Protein AF-A0A9Q3ID16-F1 (afdb_monomer)

pLDDT: mean 81.06, std 14.56, range [34.12, 92.0]

Radius of gyration: 18.06 Å; Cα contacts (8 Å, |Δi|>4): 96; chains: 1; bounding box: 50×42×40 Å

Sequence (132 aa):
MSSITSLYLAHLFIKNIFSKNGLPPSIASDRGSLFVSSFWTNLFQQLKISRDLSTAYHAETDGQKERVNQILEQYLWIYVSYHQDDWNTWLPLAEFSCNNSDHSSTKQSPFFTVYGRDPHFDSAHITQDTPA

Foldseek 3Di:
DPPCDLVNVVVCCCVPPCVPPNDDQEDEDEPPCVCPDPSNVVVCVVVNYHYRYDDPPPCVVCVVVVVLVVQLVVQLVVPADPVNPCSVVCSVVSVVVQQQDQDPVVRGGVVCVRPVDHDDDPCVPVDDDDDD

Nearest PDB structures (foldseek):
  3oyj-assembly1_A-2  TM=8.082E-01  e=1.845E-06  Human spumaretrovirus
  3s3o-assembly1_B-2  TM=7.943E-01  e=4.396E-06  Human spumaretrovirus
  3oyn-assembly1_A  TM=8.064E-01  e=7.682E-06  Human spumaretrovirus
  4ikf-assembly1_B  TM=7.871E-01  e=7.682E-06  Human spumaretrovirus
  6rny-assembly1_O  TM=7.792E-01  e=9.253E-06  Human spumaretrovirus

Organism: NCBI:txid1389203

Mean predicted aligned error: 8.91 Å

Structure (mmCIF, N/CA/C/O backbone):
data_AF-A0A9Q3ID16-F1
#
_entry.id   AF-A0A9Q3ID16-F1
#
loop_
_atom_site.group_PDB
_atom_site.id
_atom_site.type_symbol
_atom_site.label_atom_id
_atom_site.label_alt_id
_atom_site.label_comp_id
_atom_site.label_asym_id
_atom_site.label_entity_id
_atom_site.label_seq_id
_atom_site.pdbx_PDB_ins_code
_atom_site.Cartn_x
_atom_site.Cartn_y
_atom_site.Cartn_z
_atom_site.occupancy
_atom_site.B_iso_or_equiv
_atom_site.auth_seq_id
_atom_site.auth_comp_id
_atom_site.auth_asym_id
_atom_site.auth_atom_id
_atom_site.pdbx_PDB_model_num
ATOM 1 N N . MET A 1 1 ? 4.915 19.008 -9.401 1.00 37.94 1 MET A N 1
ATOM 2 C CA . MET A 1 1 ? 3.986 18.198 -8.583 1.00 37.94 1 MET A CA 1
ATOM 3 C C . MET A 1 1 ? 2.563 18.523 -9.001 1.00 37.94 1 MET A C 1
ATOM 5 O O . MET A 1 1 ? 2.111 19.634 -8.758 1.00 37.94 1 MET A O 1
ATOM 9 N N . SER A 1 2 ? 1.886 17.605 -9.688 1.00 47.25 2 SER A N 1
ATOM 10 C CA . SER A 1 2 ? 0.473 17.768 -10.044 1.00 47.25 2 SER A CA 1
ATOM 11 C C . SER A 1 2 ? -0.365 17.758 -8.765 1.00 47.25 2 SER A C 1
ATOM 13 O O . SER A 1 2 ? -0.194 16.871 -7.932 1.00 47.25 2 SER A O 1
ATOM 15 N N . SER A 1 3 ? -1.232 18.756 -8.579 1.00 63.66 3 SER A N 1
ATOM 16 C CA . SER A 1 3 ? -2.129 18.818 -7.422 1.00 63.66 3 SER A CA 1
ATOM 17 C C . SER A 1 3 ? -3.004 17.562 -7.392 1.00 63.66 3 SER A C 1
ATOM 19 O O . SER A 1 3 ? -3.770 17.303 -8.321 1.00 63.66 3 SER A O 1
ATOM 21 N N . ILE A 1 4 ? -2.846 16.751 -6.348 1.00 74.50 4 ILE A N 1
ATOM 22 C CA . ILE A 1 4 ? -3.665 15.563 -6.138 1.00 74.50 4 ILE A CA 1
ATOM 23 C C . ILE A 1 4 ? -5.066 16.037 -5.741 1.00 74.50 4 ILE A C 1
ATOM 25 O O . ILE A 1 4 ? -5.251 16.639 -4.684 1.00 74.50 4 ILE A O 1
ATOM 29 N N . THR A 1 5 ? -6.060 15.769 -6.587 1.00 85.19 5 THR A N 1
ATOM 30 C CA . THR A 1 5 ? -7.452 16.128 -6.301 1.00 85.19 5 THR A CA 1
ATOM 31 C C . THR A 1 5 ? -8.117 15.080 -5.410 1.00 85.19 5 THR A C 1
ATOM 33 O O . THR A 1 5 ? -7.795 13.890 -5.461 1.00 85.19 5 THR A O 1
ATOM 36 N N . SER A 1 6 ? -9.094 15.506 -4.607 1.00 83.12 6 SER A N 1
ATOM 37 C CA . SER A 1 6 ? -9.899 14.608 -3.766 1.00 83.12 6 SER A CA 1
ATOM 38 C C . SER A 1 6 ? -10.603 13.520 -4.582 1.00 83.12 6 SER A C 1
ATOM 40 O O . SER A 1 6 ? -10.632 12.362 -4.175 1.00 83.12 6 SER A O 1
ATOM 42 N N . LEU A 1 7 ? -11.108 13.870 -5.770 1.00 86.25 7 LEU A N 1
ATOM 43 C CA . LEU A 1 7 ? -11.744 12.926 -6.688 1.00 86.25 7 LEU A CA 1
ATOM 44 C C . LEU A 1 7 ? -10.767 11.842 -7.157 1.00 86.25 7 LEU A C 1
ATOM 46 O O . LEU A 1 7 ? -11.112 10.661 -7.169 1.00 86.25 7 LEU A O 1
ATOM 50 N N . TYR A 1 8 ? -9.543 12.235 -7.512 1.00 89.00 8 TYR A N 1
ATOM 51 C CA . TYR A 1 8 ? -8.517 11.288 -7.928 1.00 89.00 8 TYR A CA 1
ATOM 52 C C . TYR A 1 8 ? -8.132 10.336 -6.787 1.00 89.00 8 TYR A C 1
ATOM 54 O O . TYR A 1 8 ? -8.035 9.129 -7.000 1.00 89.00 8 TYR A O 1
ATOM 62 N N . LEU A 1 9 ? -8.015 10.842 -5.554 1.00 86.81 9 LEU A N 1
ATOM 63 C CA . LEU A 1 9 ? -7.783 10.005 -4.370 1.00 86.81 9 LEU A CA 1
ATOM 64 C C . LEU A 1 9 ? -8.924 9.019 -4.108 1.00 86.81 9 LEU A C 1
ATOM 66 O O . LEU A 1 9 ? -8.661 7.849 -3.833 1.00 86.81 9 LEU A O 1
ATOM 70 N N . ALA A 1 10 ? -10.178 9.459 -4.243 1.00 88.00 10 ALA A N 1
ATOM 71 C CA .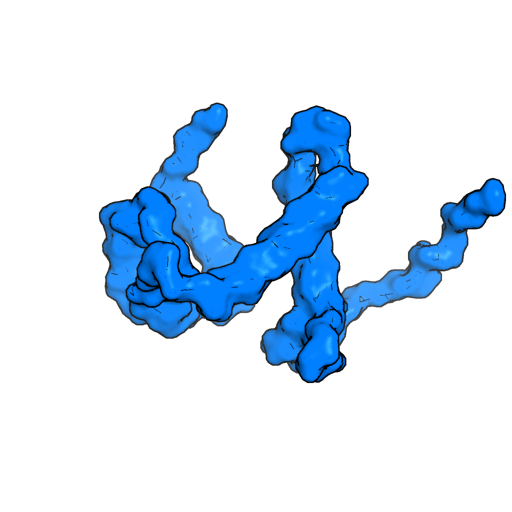 ALA A 1 10 ? -11.342 8.583 -4.118 1.00 88.00 10 ALA A CA 1
ATOM 72 C C . ALA A 1 10 ? -11.284 7.437 -5.138 1.00 88.00 10 ALA A C 1
ATOM 74 O O . ALA A 1 10 ? -11.506 6.275 -4.800 1.00 88.00 10 ALA A O 1
ATOM 75 N N . HIS A 1 11 ? -10.931 7.764 -6.384 1.00 90.25 11 HIS A N 1
ATOM 76 C CA . HIS A 1 11 ? -10.778 6.780 -7.445 1.00 90.25 11 HIS A CA 1
ATOM 77 C C . HIS A 1 11 ? -9.665 5.775 -7.122 1.00 90.25 11 HIS A C 1
ATOM 79 O O . HIS A 1 11 ? -9.873 4.570 -7.252 1.00 90.25 11 HIS A O 1
ATOM 85 N N . LEU A 1 12 ? -8.501 6.246 -6.660 1.00 89.88 12 LEU A N 1
ATOM 86 C CA . LEU A 1 12 ? -7.399 5.372 -6.255 1.00 89.88 12 LEU A CA 1
ATOM 87 C C . LEU A 1 12 ? -7.784 4.455 -5.090 1.00 89.88 12 LEU A C 1
ATOM 89 O O . LEU A 1 12 ? -7.425 3.280 -5.116 1.00 89.88 12 LEU A O 1
ATOM 93 N N . PHE A 1 13 ? -8.534 4.955 -4.108 1.00 88.38 13 PHE A N 1
ATOM 94 C CA . PHE A 1 13 ? -9.028 4.147 -2.994 1.00 88.38 13 PHE A CA 1
ATOM 95 C C . PHE A 1 13 ? -9.961 3.032 -3.466 1.00 88.38 13 PHE A C 1
ATOM 97 O O . PHE A 1 13 ? -9.764 1.865 -3.129 1.00 88.38 13 PHE A O 1
ATOM 104 N N . ILE A 1 14 ? -10.954 3.378 -4.292 1.00 89.50 14 ILE A N 1
ATOM 105 C CA . ILE A 1 14 ? -11.915 2.407 -4.821 1.00 89.50 14 ILE A CA 1
ATOM 106 C C . ILE A 1 14 ? -11.191 1.355 -5.66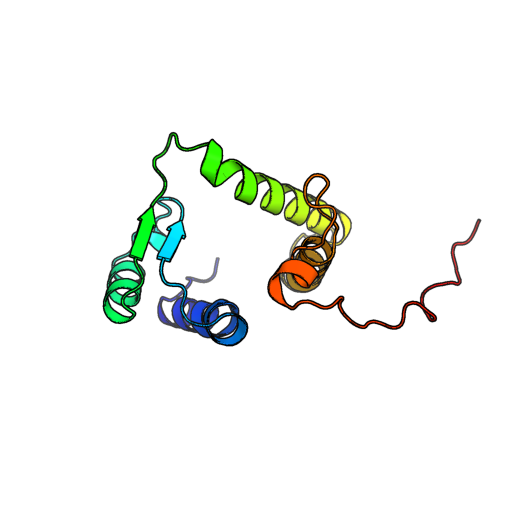2 1.00 89.50 14 ILE A C 1
ATOM 108 O O . ILE A 1 14 ? -11.388 0.156 -5.469 1.00 89.50 14 ILE A O 1
ATOM 112 N N . LYS A 1 15 ? -10.319 1.804 -6.570 1.00 91.00 15 LYS A N 1
ATOM 113 C CA . LYS A 1 15 ? -9.584 0.930 -7.482 1.00 91.00 15 LYS A CA 1
ATOM 114 C C . LYS A 1 15 ? -8.649 -0.014 -6.734 1.00 91.00 15 LYS A C 1
ATOM 116 O O . LYS A 1 15 ? -8.657 -1.204 -7.018 1.00 91.00 15 LYS A O 1
ATOM 121 N N . ASN A 1 16 ? -7.846 0.492 -5.802 1.00 88.69 16 ASN A N 1
ATOM 122 C CA . ASN A 1 16 ? -6.731 -0.283 -5.257 1.00 88.69 16 ASN A CA 1
ATOM 123 C C . ASN A 1 16 ? -7.036 -0.957 -3.919 1.00 88.69 16 ASN A C 1
ATOM 125 O O . ASN A 1 16 ? -6.427 -1.979 -3.626 1.00 88.69 16 ASN A O 1
ATOM 129 N N . ILE A 1 17 ? -7.969 -0.422 -3.127 1.00 88.50 17 ILE A N 1
ATOM 130 C CA . ILE A 1 17 ? -8.302 -0.967 -1.806 1.00 88.50 17 ILE A CA 1
ATOM 131 C C . ILE A 1 17 ? -9.639 -1.692 -1.864 1.00 88.50 17 ILE A C 1
ATOM 133 O O . ILE A 1 17 ? -9.685 -2.905 -1.663 1.00 88.50 17 ILE A O 1
ATOM 137 N N . PHE A 1 18 ? -10.711 -0.966 -2.197 1.00 89.56 18 PHE A N 1
ATOM 138 C CA . PHE A 1 18 ? -12.066 -1.505 -2.107 1.00 89.56 18 PHE A CA 1
ATOM 139 C C . PHE A 1 18 ? -12.302 -2.648 -3.100 1.00 89.56 18 PHE A C 1
ATOM 141 O O . PHE A 1 18 ? -12.774 -3.708 -2.705 1.00 89.56 18 PHE A O 1
ATOM 148 N N . SER A 1 19 ? -11.941 -2.474 -4.375 1.00 91.12 19 SER A N 1
ATOM 149 C CA . SER A 1 19 ? -12.220 -3.495 -5.394 1.00 91.12 19 SER A CA 1
ATOM 150 C C . SER A 1 19 ? -11.481 -4.818 -5.150 1.00 91.12 19 SER A C 1
ATOM 152 O O . SER A 1 19 ? -11.991 -5.873 -5.516 1.00 91.12 19 SER A O 1
ATOM 154 N N . LYS A 1 20 ? -10.300 -4.762 -4.515 1.00 86.69 20 LYS A N 1
ATOM 155 C CA . LYS A 1 20 ? -9.453 -5.931 -4.252 1.00 86.69 20 LYS A CA 1
ATOM 156 C C . LYS A 1 20 ? -9.822 -6.651 -2.952 1.00 86.69 20 LYS A C 1
ATOM 158 O O . LYS A 1 20 ? -9.767 -7.872 -2.913 1.00 86.69 20 LYS A O 1
ATOM 163 N N . ASN A 1 21 ? -10.183 -5.905 -1.905 1.00 86.44 21 ASN A N 1
ATOM 164 C CA . ASN A 1 21 ? -10.282 -6.444 -0.541 1.00 86.44 21 ASN A CA 1
ATOM 165 C C . ASN A 1 21 ? -11.659 -6.254 0.116 1.00 86.44 21 ASN A C 1
ATOM 167 O O . ASN A 1 21 ? -11.897 -6.771 1.204 1.00 86.44 21 ASN A O 1
ATOM 171 N N . GLY A 1 22 ? -12.566 -5.498 -0.504 1.00 90.50 22 GLY A N 1
ATOM 172 C CA . GLY A 1 22 ? -13.778 -5.022 0.157 1.00 90.50 22 GLY A CA 1
ATOM 173 C C . GLY A 1 22 ? -13.523 -3.797 1.045 1.00 90.50 22 GLY A C 1
ATOM 174 O O . GLY A 1 22 ? -12.431 -3.225 1.064 1.00 90.50 22 GLY A O 1
ATOM 175 N N . LEU A 1 23 ? -14.572 -3.335 1.733 1.00 90.56 23 LEU A N 1
ATOM 176 C CA . LEU A 1 23 ? -14.451 -2.228 2.683 1.00 90.56 23 LEU A CA 1
ATOM 177 C C . LEU A 1 23 ? -13.884 -2.765 4.002 1.00 90.56 23 LEU A C 1
ATOM 179 O O . LEU A 1 23 ? -14.510 -3.641 4.604 1.00 90.56 23 LEU A O 1
ATOM 183 N N . PRO A 1 24 ? -12.732 -2.258 4.470 1.00 88.88 24 PRO A N 1
ATOM 184 C CA . PRO A 1 24 ? -12.190 -2.682 5.748 1.00 88.88 24 PRO A CA 1
ATOM 185 C C . PRO A 1 24 ? -13.031 -2.112 6.904 1.00 88.88 24 PRO A C 1
ATOM 187 O O . PRO A 1 24 ? -13.551 -1.001 6.792 1.00 88.88 24 PRO A O 1
ATOM 190 N N . PRO A 1 25 ? -13.145 -2.823 8.038 1.00 89.00 25 PRO A N 1
ATOM 191 C CA . PRO A 1 25 ? -13.864 -2.322 9.212 1.00 89.00 25 PRO A CA 1
ATOM 192 C C . PRO A 1 25 ? -13.138 -1.148 9.888 1.00 89.00 25 PRO A C 1
ATOM 194 O O . PRO A 1 25 ? -13.781 -0.267 10.464 1.00 89.00 25 PRO A O 1
ATOM 197 N N . SER A 1 26 ? -11.807 -1.103 9.799 1.00 89.38 26 SER A N 1
ATOM 198 C CA . SER A 1 26 ? -11.003 0.036 10.230 1.00 89.38 26 SER A CA 1
ATOM 199 C C . SER A 1 26 ? -9.785 0.248 9.333 1.00 89.38 26 SER A C 1
ATOM 201 O O . SER A 1 26 ? -9.332 -0.664 8.640 1.00 89.38 26 SER A O 1
ATOM 203 N N . ILE A 1 27 ? -9.272 1.476 9.318 1.00 87.06 27 ILE A N 1
ATOM 204 C CA . ILE A 1 27 ? -8.031 1.845 8.639 1.00 87.06 27 ILE A CA 1
ATOM 205 C C . ILE A 1 27 ? -7.115 2.513 9.654 1.00 87.06 27 ILE A C 1
ATOM 207 O O . ILE A 1 27 ? -7.437 3.574 10.196 1.00 87.06 27 ILE A O 1
ATOM 211 N N . ALA A 1 28 ? -5.945 1.907 9.851 1.00 85.88 28 ALA A N 1
ATOM 212 C CA . ALA A 1 28 ? -4.867 2.500 10.620 1.00 85.88 28 ALA A CA 1
ATOM 213 C C . ALA A 1 28 ? -3.966 3.345 9.714 1.00 85.88 28 ALA A C 1
ATOM 215 O O . ALA A 1 28 ? -3.397 2.822 8.753 1.00 85.88 28 ALA A O 1
ATOM 216 N N . SER A 1 29 ? -3.785 4.624 10.036 1.00 82.44 29 SER A N 1
ATOM 217 C CA . SER A 1 29 ? -2.975 5.566 9.249 1.00 82.44 29 SER A CA 1
ATOM 218 C C . SER A 1 29 ? -2.162 6.492 10.143 1.00 82.44 29 SER A C 1
ATOM 220 O O . SER A 1 29 ? -2.521 6.709 11.297 1.00 82.44 29 SER A O 1
ATOM 222 N N . ASP A 1 30 ? -1.099 7.081 9.601 1.00 81.81 30 ASP A N 1
ATOM 223 C CA . ASP A 1 30 ? -0.427 8.209 10.238 1.00 81.81 30 ASP A CA 1
ATOM 224 C C . ASP A 1 30 ? -1.316 9.469 10.269 1.00 81.81 30 ASP A C 1
ATOM 226 O O . ASP A 1 30 ? -2.421 9.517 9.712 1.00 81.81 30 ASP A O 1
ATOM 230 N N . ARG A 1 31 ? -0.822 10.522 10.928 1.00 79.81 31 ARG A N 1
ATOM 231 C CA . ARG A 1 31 ? -1.477 11.840 10.978 1.00 79.81 31 ARG A CA 1
ATOM 232 C C . ARG A 1 31 ? -1.150 12.724 9.768 1.00 79.81 31 ARG A C 1
ATOM 234 O O . ARG A 1 31 ? -1.257 13.948 9.867 1.00 79.81 31 ARG A O 1
ATOM 241 N N . GLY A 1 32 ? -0.752 12.137 8.640 1.00 81.38 32 GLY A N 1
ATOM 242 C CA . GLY A 1 32 ? -0.478 12.858 7.406 1.00 81.38 32 GLY A CA 1
ATOM 243 C C . GLY A 1 32 ? -1.673 13.712 6.980 1.00 81.38 32 GLY A C 1
ATOM 244 O O . GLY A 1 32 ? -2.831 13.305 7.103 1.00 81.38 32 GLY A O 1
ATOM 245 N N . SER A 1 33 ? -1.395 14.913 6.465 1.00 81.44 33 SER A N 1
ATOM 246 C CA . SER A 1 33 ? -2.404 15.939 6.149 1.00 81.44 33 SER A CA 1
ATOM 247 C C . SER A 1 33 ? -3.530 15.438 5.237 1.00 81.44 33 SER A C 1
ATOM 249 O O . SER A 1 33 ? -4.675 15.871 5.373 1.00 81.44 33 SER A O 1
ATOM 251 N N . LEU A 1 34 ? -3.232 14.487 4.346 1.00 81.25 34 LEU A N 1
ATOM 252 C CA . LEU A 1 34 ? -4.222 13.828 3.498 1.00 81.25 34 LEU A CA 1
ATOM 253 C C . LEU A 1 34 ? -5.202 12.990 4.327 1.00 81.25 34 LEU A C 1
ATOM 255 O O . LEU A 1 34 ? -6.409 13.204 4.232 1.00 81.25 34 LEU A O 1
ATOM 259 N N . PHE A 1 35 ? -4.717 12.095 5.187 1.00 79.38 35 PHE A N 1
ATOM 260 C CA . PHE A 1 35 ? -5.556 11.178 5.965 1.00 79.38 35 PHE A CA 1
ATOM 261 C C . PHE A 1 35 ? -6.376 11.873 7.056 1.00 79.38 35 PHE A C 1
ATOM 263 O O . PHE A 1 35 ? -7.460 11.397 7.402 1.00 79.38 35 PHE A O 1
ATOM 270 N N . VAL A 1 36 ? -5.919 13.033 7.544 1.00 84.31 36 VAL A N 1
ATOM 271 C CA . VAL A 1 36 ? -6.679 13.890 8.474 1.00 84.31 36 VAL A CA 1
ATOM 272 C C . VAL A 1 36 ? -7.537 14.951 7.779 1.00 84.31 36 VAL A C 1
ATOM 274 O O . VAL A 1 36 ? -8.269 15.674 8.453 1.00 84.31 36 VAL A O 1
ATOM 277 N N . SER A 1 37 ? -7.490 15.052 6.447 1.00 87.94 37 SER A N 1
ATOM 278 C CA . SER A 1 37 ? -8.288 16.032 5.705 1.00 87.94 37 SER A CA 1
ATOM 279 C C . SER A 1 37 ? -9.791 15.830 5.918 1.00 87.94 37 SER A C 1
ATOM 281 O O . SER A 1 37 ? -10.272 14.723 6.196 1.00 87.94 37 SER A O 1
ATOM 283 N N . SER A 1 38 ? -10.565 16.903 5.741 1.00 88.19 38 SER A N 1
ATOM 284 C CA . SER A 1 38 ? -12.028 16.846 5.823 1.00 88.19 38 SER A CA 1
ATOM 285 C C . SER A 1 38 ? -12.615 15.852 4.819 1.00 88.19 38 SER A C 1
ATOM 287 O O . SER A 1 38 ? -13.554 15.136 5.151 1.00 88.19 38 SER A O 1
ATOM 289 N N . PHE A 1 39 ? -12.031 15.752 3.621 1.00 89.06 39 PHE A N 1
ATOM 290 C CA . PHE A 1 39 ? -12.460 14.801 2.599 1.00 89.06 39 PHE A CA 1
ATOM 291 C C . PHE A 1 39 ? -12.390 13.352 3.098 1.00 89.06 39 PHE A C 1
ATOM 293 O O . PHE A 1 39 ? -13.411 12.669 3.128 1.00 89.06 39 PHE A O 1
ATOM 300 N N . TRP A 1 40 ? -11.213 12.899 3.536 1.00 88.19 40 TRP A N 1
ATOM 301 C CA . TRP A 1 40 ? -11.027 11.522 4.001 1.00 88.19 40 TRP A CA 1
ATOM 302 C C . TRP A 1 40 ? -11.795 11.234 5.290 1.00 88.19 40 TRP A C 1
ATOM 304 O O . TRP A 1 40 ? -12.348 10.150 5.448 1.00 88.19 40 TRP A O 1
ATOM 314 N N . THR A 1 41 ? -11.898 12.223 6.181 1.00 87.31 41 THR A N 1
ATOM 315 C CA . THR A 1 41 ? -12.715 12.119 7.397 1.00 87.31 41 THR A CA 1
ATOM 316 C C . THR A 1 41 ? -14.181 11.839 7.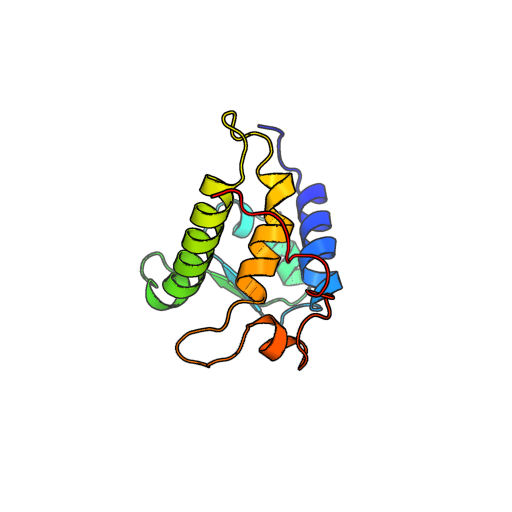057 1.00 87.31 41 THR A C 1
ATOM 318 O O . THR A 1 41 ? -14.745 10.859 7.541 1.00 87.31 41 THR A O 1
ATOM 321 N N . ASN A 1 42 ? -14.774 12.647 6.174 1.00 89.12 42 ASN A N 1
ATOM 322 C CA . ASN A 1 42 ? -16.169 12.486 5.763 1.00 89.12 42 ASN A CA 1
ATOM 323 C C . ASN A 1 42 ? -16.390 11.196 4.961 1.00 89.12 42 ASN A C 1
ATOM 325 O O . ASN A 1 42 ? -17.401 10.524 5.156 1.00 89.12 42 ASN A O 1
ATOM 329 N N . LEU A 1 43 ? -15.447 10.822 4.087 1.00 89.31 43 LEU A N 1
ATOM 330 C CA . LEU A 1 43 ? -15.530 9.586 3.307 1.00 89.31 43 LEU A CA 1
ATOM 331 C C . LEU A 1 43 ? -15.588 8.356 4.220 1.00 89.31 43 LEU A C 1
ATOM 333 O O . LEU A 1 43 ? -16.478 7.522 4.075 1.00 89.31 43 LEU A O 1
ATOM 337 N N . PHE A 1 44 ? -14.668 8.254 5.181 1.00 89.81 44 PHE A N 1
ATOM 338 C CA . PHE A 1 44 ? -14.632 7.119 6.100 1.00 89.81 44 PHE A CA 1
ATOM 339 C C . PHE A 1 44 ? -15.842 7.088 7.034 1.00 89.81 44 PHE A C 1
ATOM 341 O O . PHE A 1 44 ? -16.398 6.015 7.255 1.00 89.81 44 PHE A O 1
ATOM 348 N N . GLN A 1 45 ? -16.327 8.246 7.489 1.00 88.62 45 GLN A N 1
ATOM 349 C CA . GLN A 1 45 ? -17.568 8.329 8.260 1.00 88.62 45 GLN A CA 1
ATOM 350 C C . GLN A 1 45 ? -18.777 7.821 7.457 1.00 88.62 45 GLN A C 1
ATOM 352 O O . GLN A 1 45 ? -19.572 7.038 7.976 1.00 88.62 45 GLN A O 1
ATOM 357 N N . GLN A 1 46 ? -18.893 8.210 6.183 1.00 89.62 46 GLN A N 1
ATOM 358 C CA . GLN A 1 46 ? -19.985 7.775 5.308 1.00 89.62 46 GLN A CA 1
ATOM 359 C C . GLN A 1 46 ? -19.928 6.272 5.009 1.00 89.62 46 GLN A C 1
ATOM 361 O O . GLN A 1 46 ? -20.961 5.606 4.949 1.00 89.62 46 GLN A O 1
ATOM 366 N N . LEU A 1 47 ? -18.719 5.730 4.854 1.00 88.75 47 LEU A N 1
ATOM 367 C CA . LEU A 1 47 ? -18.481 4.302 4.639 1.00 88.75 47 LEU A CA 1
ATOM 368 C C . LEU A 1 47 ? -18.494 3.482 5.940 1.00 88.75 47 LEU A C 1
ATOM 370 O O . LEU A 1 47 ? -18.346 2.265 5.877 1.00 88.75 47 LEU A O 1
ATOM 374 N N . LYS A 1 48 ? -18.696 4.125 7.101 1.00 91.44 48 LYS A N 1
ATOM 375 C CA . LYS A 1 48 ? -18.656 3.508 8.439 1.00 91.44 48 LYS A CA 1
ATOM 376 C C . LYS A 1 48 ? -17.341 2.768 8.726 1.00 91.44 48 LYS A C 1
ATOM 378 O O . LYS A 1 48 ? -17.339 1.741 9.396 1.00 91.44 48 LYS A O 1
ATOM 383 N N . ILE A 1 49 ? -16.233 3.306 8.221 1.00 91.56 49 ILE A N 1
ATOM 384 C CA . ILE A 1 49 ? -14.883 2.798 8.464 1.00 91.56 49 ILE A CA 1
ATOM 385 C C . ILE A 1 49 ? -14.312 3.516 9.688 1.00 91.56 49 ILE A C 1
ATOM 387 O O . ILE A 1 49 ? -14.217 4.748 9.704 1.00 91.56 49 ILE A O 1
ATOM 391 N N . SER A 1 50 ? -13.901 2.757 10.704 1.00 89.06 50 SER A N 1
ATOM 392 C CA . SER A 1 50 ? -13.200 3.308 11.870 1.00 89.06 50 SER A CA 1
ATOM 393 C C . SER A 1 50 ? -11.805 3.802 11.482 1.00 89.06 50 SER A C 1
ATOM 395 O O . SER A 1 50 ? -11.109 3.162 10.695 1.00 89.06 50 SER A O 1
ATOM 397 N N . ARG A 1 51 ? -11.375 4.944 12.026 1.00 85.56 51 ARG A N 1
ATOM 398 C CA . ARG A 1 51 ? -10.033 5.482 11.769 1.00 85.56 51 ARG A CA 1
ATOM 399 C C . ARG A 1 51 ? -9.147 5.356 12.991 1.00 85.56 51 ARG A C 1
ATOM 401 O O . ARG A 1 51 ? -9.359 6.062 13.977 1.00 85.56 51 ARG A O 1
ATOM 408 N N . ASP A 1 52 ? -8.086 4.583 12.843 1.00 85.12 52 ASP A N 1
ATOM 409 C CA . ASP A 1 52 ? -7.094 4.367 13.885 1.00 85.12 52 ASP A CA 1
ATOM 410 C C . ASP A 1 52 ? -5.853 5.204 13.547 1.00 85.12 52 ASP A C 1
ATOM 412 O O . ASP A 1 52 ? -4.905 4.748 12.908 1.00 85.12 52 ASP A O 1
ATOM 416 N N . LEU A 1 53 ? -5.888 6.493 13.896 1.00 80.62 53 LEU A N 1
ATOM 417 C CA . LEU A 1 53 ? -4.749 7.379 13.649 1.00 80.62 53 LEU A CA 1
ATOM 418 C C . LEU A 1 53 ? -3.623 7.067 14.635 1.00 80.62 53 LEU A C 1
ATOM 420 O O . LEU A 1 53 ? -3.819 7.194 15.848 1.00 80.62 53 LEU A O 1
ATOM 424 N N . SER A 1 54 ? -2.440 6.721 14.125 1.00 71.88 54 SER A N 1
ATOM 425 C CA . SER A 1 54 ? -1.278 6.476 14.972 1.00 71.88 54 SER A CA 1
ATOM 426 C C . SER A 1 54 ? -0.945 7.728 15.792 1.00 71.88 54 SER A C 1
ATOM 428 O O . SER A 1 54 ? -1.151 8.885 15.392 1.00 71.88 54 SER A O 1
ATOM 430 N N . THR A 1 55 ? -0.490 7.504 17.022 1.00 64.06 55 THR A N 1
ATOM 431 C CA . THR A 1 55 ? 0.139 8.563 17.813 1.00 64.06 55 THR A CA 1
ATOM 432 C C . THR A 1 55 ? 1.605 8.642 17.408 1.00 64.06 55 THR A C 1
ATOM 434 O O . THR A 1 55 ? 2.185 7.634 17.015 1.00 64.06 55 THR A O 1
ATOM 437 N N . ALA A 1 56 ? 2.227 9.817 17.535 1.00 56.12 56 ALA A N 1
ATOM 438 C CA . ALA A 1 56 ? 3.630 10.045 17.161 1.00 56.12 56 ALA A CA 1
ATOM 439 C C . ALA A 1 56 ? 4.654 9.142 17.897 1.00 56.12 56 ALA A C 1
ATOM 441 O O . ALA A 1 56 ? 5.845 9.242 17.643 1.00 56.12 56 ALA A O 1
ATOM 442 N N . TYR A 1 57 ? 4.196 8.279 18.811 1.00 49.06 57 TYR A N 1
ATOM 443 C CA . TYR A 1 57 ? 4.997 7.389 19.647 1.00 49.06 57 TYR A CA 1
ATOM 444 C C . TYR A 1 57 ? 4.477 5.932 19.652 1.00 49.06 57 TYR A C 1
ATOM 446 O O . TYR A 1 57 ? 4.656 5.220 20.633 1.00 49.06 57 TYR A O 1
ATOM 454 N N . HIS A 1 58 ? 3.818 5.460 18.584 1.00 53.41 58 HIS A N 1
ATOM 455 C CA . HIS A 1 58 ? 3.436 4.041 18.419 1.00 53.41 58 HIS A CA 1
ATOM 456 C C . HIS A 1 58 ? 4.323 3.316 17.390 1.00 53.41 58 HIS A C 1
ATOM 458 O O . HIS A 1 58 ? 3.841 2.752 16.408 1.00 53.41 58 HIS A O 1
ATOM 464 N N . ALA A 1 59 ? 5.635 3.303 17.650 1.00 51.12 59 ALA A N 1
ATOM 465 C CA . ALA A 1 59 ? 6.646 2.655 16.804 1.00 51.12 59 ALA A CA 1
ATOM 466 C C . ALA A 1 59 ? 6.377 1.156 16.550 1.00 51.12 59 ALA A C 1
ATOM 468 O O . ALA A 1 59 ? 6.799 0.606 15.540 1.00 51.12 59 ALA A O 1
ATOM 469 N N . GLU A 1 60 ? 5.638 0.484 17.434 1.00 55.38 60 GLU A N 1
ATOM 470 C CA . GLU A 1 60 ? 5.372 -0.954 17.325 1.00 55.38 60 GLU A CA 1
ATOM 471 C C . GLU A 1 60 ? 4.331 -1.294 16.241 1.00 55.38 60 GLU A C 1
ATOM 473 O O . GLU A 1 60 ? 4.458 -2.303 15.550 1.00 55.38 60 GLU A O 1
ATOM 478 N N . THR A 1 61 ? 3.327 -0.431 16.033 1.00 53.34 61 THR A N 1
ATOM 479 C CA . THR A 1 61 ? 2.334 -0.595 14.952 1.00 53.34 61 THR A CA 1
ATOM 480 C C . THR A 1 61 ? 2.867 -0.086 13.613 1.00 53.34 61 THR A C 1
ATOM 482 O O . THR A 1 61 ? 2.516 -0.631 12.566 1.00 53.34 61 THR A O 1
ATOM 485 N N . ASP A 1 62 ? 3.722 0.939 13.637 1.00 64.38 62 ASP A N 1
ATOM 486 C CA . ASP A 1 62 ? 4.311 1.498 12.417 1.00 64.38 62 ASP A CA 1
ATOM 487 C C . ASP A 1 62 ? 5.492 0.671 11.898 1.00 64.38 62 ASP A C 1
ATOM 489 O O . ASP A 1 62 ? 5.687 0.581 10.691 1.00 64.38 62 ASP A O 1
ATOM 493 N N . GLY A 1 63 ? 6.213 -0.045 12.767 1.00 73.19 63 GLY A N 1
ATOM 494 C CA . GLY A 1 63 ? 7.414 -0.794 12.385 1.00 73.19 63 GLY A CA 1
ATOM 495 C C . GLY A 1 63 ? 7.187 -1.858 11.303 1.00 73.19 63 GLY A C 1
ATOM 496 O O . GLY A 1 63 ? 8.053 -2.074 10.458 1.00 73.19 63 GLY A O 1
ATOM 497 N N . GLN A 1 64 ? 6.010 -2.495 11.261 1.00 75.06 64 GLN A N 1
ATOM 498 C CA . GLN A 1 64 ? 5.668 -3.430 10.178 1.00 75.06 64 GLN A CA 1
ATOM 499 C C . GLN A 1 64 ? 5.493 -2.705 8.837 1.00 75.06 64 GLN A C 1
ATOM 501 O O . GLN A 1 64 ? 5.991 -3.172 7.813 1.00 75.06 64 GLN A O 1
ATOM 506 N N . LYS A 1 65 ? 4.832 -1.542 8.837 1.00 75.94 65 LYS A N 1
ATOM 507 C CA . LYS A 1 65 ? 4.647 -0.721 7.633 1.00 75.94 65 LYS A CA 1
ATOM 508 C C . LYS A 1 65 ? 5.970 -0.122 7.169 1.00 75.94 65 LYS A C 1
ATOM 510 O O . LYS A 1 65 ? 6.285 -0.202 5.988 1.00 75.94 65 LYS A O 1
ATOM 515 N N . GLU A 1 66 ? 6.766 0.405 8.096 1.00 82.12 66 GLU A N 1
ATOM 516 C CA . GLU A 1 66 ? 8.110 0.924 7.83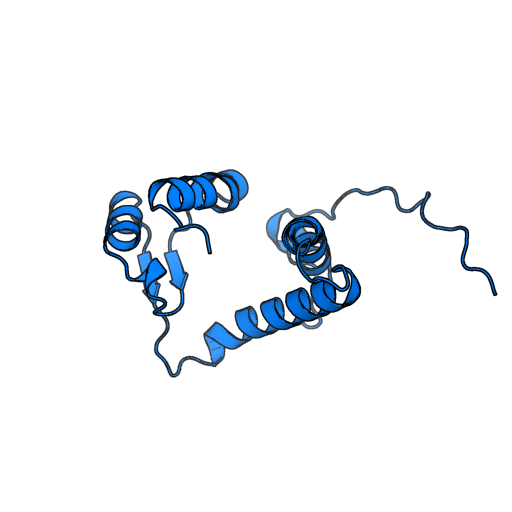4 1.00 82.12 66 GLU A CA 1
ATOM 517 C C . GLU A 1 66 ? 9.008 -0.154 7.227 1.00 82.12 66 GLU A C 1
ATOM 519 O O . GLU A 1 66 ? 9.698 0.100 6.241 1.00 82.12 66 GLU A O 1
ATOM 524 N N . ARG A 1 67 ? 8.958 -1.384 7.754 1.00 84.81 67 ARG A N 1
ATOM 525 C CA . ARG A 1 67 ? 9.737 -2.496 7.206 1.00 84.81 67 ARG A CA 1
ATOM 526 C C . ARG A 1 67 ? 9.317 -2.844 5.782 1.00 84.81 67 ARG A C 1
ATOM 528 O O . ARG A 1 67 ? 10.185 -3.059 4.942 1.00 84.81 67 ARG A O 1
ATOM 535 N N . VAL A 1 68 ? 8.014 -2.893 5.503 1.00 85.31 68 VAL A N 1
ATOM 536 C CA . VAL A 1 68 ? 7.508 -3.139 4.143 1.00 85.31 68 VAL A CA 1
ATOM 537 C C . VAL A 1 68 ? 7.914 -2.005 3.200 1.00 85.31 68 VAL A C 1
ATOM 539 O O . VAL A 1 68 ? 8.394 -2.283 2.102 1.00 85.31 68 VAL A O 1
ATOM 542 N N . ASN A 1 69 ? 7.813 -0.747 3.635 1.00 87.12 69 ASN A N 1
ATOM 543 C CA . ASN A 1 69 ? 8.239 0.407 2.843 1.00 87.12 69 ASN A CA 1
ATOM 544 C C . ASN A 1 69 ? 9.735 0.348 2.515 1.00 87.12 69 ASN A C 1
ATOM 546 O O . ASN A 1 69 ? 10.090 0.515 1.356 1.00 87.12 69 ASN A O 1
ATOM 550 N N . GLN A 1 70 ? 10.600 0.010 3.476 1.00 88.81 70 GLN A N 1
ATOM 551 C CA . GLN A 1 70 ? 12.040 -0.164 3.230 1.00 88.81 70 GLN A CA 1
ATOM 552 C C . GLN A 1 70 ? 12.334 -1.243 2.180 1.00 88.81 70 GLN A C 1
ATOM 554 O O . GLN A 1 70 ? 13.220 -1.071 1.345 1.00 88.81 70 GLN A O 1
ATOM 559 N N . ILE A 1 71 ? 11.602 -2.362 2.207 1.00 88.62 71 ILE A N 1
ATOM 560 C CA . ILE A 1 71 ? 11.774 -3.434 1.215 1.00 88.62 71 ILE A CA 1
ATOM 561 C C . ILE A 1 71 ? 11.337 -2.943 -0.171 1.00 88.62 71 ILE A C 1
ATOM 563 O O . ILE A 1 71 ? 12.043 -3.175 -1.153 1.00 88.62 71 ILE A O 1
ATOM 567 N N . LEU A 1 72 ? 10.206 -2.235 -0.257 1.00 91.00 72 LEU A N 1
ATOM 568 C CA . LEU A 1 72 ? 9.731 -1.647 -1.511 1.00 91.00 72 LEU A CA 1
ATOM 569 C C . LEU A 1 72 ? 10.710 -0.599 -2.050 1.00 91.00 72 LEU A C 1
ATOM 571 O O . LEU A 1 72 ? 11.020 -0.618 -3.236 1.00 91.00 72 LEU A O 1
ATOM 575 N N . GLU A 1 73 ? 11.234 0.276 -1.193 1.00 91.12 73 GLU A N 1
ATOM 576 C CA . GLU A 1 73 ? 12.251 1.266 -1.553 1.00 91.12 73 GLU A CA 1
ATOM 577 C C . GLU A 1 73 ? 13.514 0.595 -2.089 1.00 91.12 73 GLU A C 1
ATOM 579 O O . GLU A 1 73 ? 14.021 0.999 -3.133 1.00 91.12 73 GLU A O 1
ATOM 584 N N . GLN A 1 74 ? 13.993 -0.461 -1.427 1.00 90.44 74 GLN A N 1
ATOM 585 C CA . GLN A 1 74 ? 15.167 -1.201 -1.879 1.00 90.44 74 GLN A CA 1
ATOM 586 C C . GLN A 1 74 ? 14.933 -1.884 -3.229 1.00 90.44 74 GLN A C 1
ATOM 588 O O . GLN A 1 74 ? 15.817 -1.853 -4.083 1.00 90.44 74 GLN A O 1
ATOM 593 N N . TYR A 1 75 ? 13.751 -2.468 -3.441 1.00 91.44 75 TYR A N 1
ATOM 594 C CA . TYR A 1 75 ? 13.377 -3.016 -4.741 1.00 91.44 75 TYR A CA 1
ATOM 595 C C . TYR A 1 75 ? 13.406 -1.912 -5.800 1.00 91.44 75 TYR A C 1
ATOM 597 O O . TYR A 1 75 ? 14.113 -2.023 -6.796 1.00 91.44 75 TYR A O 1
ATOM 605 N N . LEU A 1 76 ? 12.693 -0.809 -5.569 1.00 92.00 76 LEU A N 1
ATOM 606 C CA . LEU A 1 76 ? 12.630 0.299 -6.518 1.00 92.00 76 LEU A CA 1
ATOM 607 C C . LEU A 1 76 ? 14.022 0.855 -6.826 1.00 92.00 76 LEU A C 1
ATOM 609 O O . LEU A 1 76 ? 14.329 1.079 -7.988 1.00 92.00 76 LEU A O 1
ATOM 613 N N . TRP A 1 77 ? 14.899 0.986 -5.833 1.00 89.62 77 TRP A N 1
ATOM 614 C CA . TRP A 1 77 ? 16.257 1.491 -6.036 1.00 89.62 77 TRP A CA 1
ATOM 615 C C . TRP A 1 77 ? 17.087 0.657 -7.025 1.00 89.62 77 TRP A C 1
ATOM 617 O O . TRP A 1 77 ? 17.966 1.199 -7.689 1.00 89.62 77 TRP A O 1
ATOM 627 N N . ILE A 1 78 ? 16.800 -0.642 -7.145 1.00 90.00 78 ILE A N 1
ATOM 628 C CA . ILE A 1 78 ? 17.497 -1.550 -8.065 1.00 90.00 78 ILE A CA 1
ATOM 629 C C . ILE A 1 78 ? 16.948 -1.446 -9.497 1.00 90.00 78 ILE A C 1
ATOM 631 O O . ILE A 1 78 ? 17.721 -1.546 -10.447 1.00 90.00 78 ILE A O 1
ATOM 635 N N . TYR A 1 79 ? 15.632 -1.282 -9.660 1.00 87.19 79 TYR A N 1
ATOM 636 C CA . TYR A 1 79 ? 14.962 -1.415 -10.966 1.00 87.19 79 TYR A CA 1
ATOM 637 C C . TYR A 1 79 ? 14.646 -0.091 -11.660 1.00 87.19 79 TYR A C 1
ATOM 639 O O . TYR A 1 79 ? 14.477 -0.055 -12.877 1.00 87.19 79 TYR A O 1
ATOM 647 N N . VAL A 1 80 ? 14.537 0.985 -10.893 1.00 90.50 80 VAL A N 1
ATOM 648 C CA . VAL A 1 80 ? 14.179 2.306 -11.399 1.00 90.50 80 VAL A CA 1
ATOM 649 C C . VAL A 1 80 ? 15.311 2.891 -12.243 1.00 90.50 80 VAL A C 1
ATOM 651 O O . VAL A 1 80 ? 16.494 2.684 -11.966 1.00 90.50 80 VAL A O 1
ATOM 654 N N . SER A 1 81 ? 14.943 3.638 -13.284 1.00 87.06 81 SER A N 1
ATOM 655 C CA . SER A 1 81 ? 15.888 4.304 -14.174 1.00 87.06 81 SER A CA 1
ATOM 656 C C . SER A 1 81 ? 16.801 5.267 -13.404 1.00 87.06 81 SER A C 1
ATOM 658 O O . SER A 1 81 ? 16.468 5.761 -12.324 1.00 87.06 81 SER A O 1
ATOM 660 N N . TYR A 1 82 ? 17.946 5.624 -13.994 1.00 83.50 82 TYR A N 1
ATOM 661 C CA . TYR A 1 82 ? 18.842 6.630 -13.410 1.00 83.50 82 TYR A CA 1
ATOM 662 C C . TYR A 1 82 ? 18.129 7.962 -13.101 1.00 83.50 82 TYR A C 1
ATOM 664 O O . TYR A 1 82 ? 18.477 8.645 -12.139 1.00 83.50 82 TYR A O 1
ATOM 672 N N . HIS A 1 83 ? 17.115 8.322 -13.894 1.00 85.56 83 HIS A N 1
ATOM 673 C CA . HIS A 1 83 ? 16.341 9.553 -13.724 1.00 85.56 83 HIS A CA 1
ATOM 674 C C . HIS A 1 83 ? 15.242 9.457 -12.656 1.00 85.56 83 HIS A C 1
ATOM 676 O O . HIS A 1 83 ? 14.666 10.482 -12.294 1.00 85.56 83 HIS A O 1
ATOM 682 N N . GLN A 1 84 ? 14.982 8.263 -12.122 1.00 86.19 84 GLN A N 1
ATOM 683 C CA . GLN A 1 84 ? 14.005 8.000 -11.066 1.00 86.19 84 GLN A CA 1
ATOM 684 C C . GLN A 1 84 ? 12.562 8.423 -11.365 1.00 86.19 84 GLN A C 1
ATOM 686 O O . GLN A 1 84 ? 11.766 8.673 -10.459 1.00 86.19 84 GLN A O 1
ATOM 691 N N . ASP A 1 85 ? 12.198 8.479 -12.640 1.00 89.19 85 ASP A N 1
ATOM 692 C CA . ASP A 1 85 ? 10.903 8.952 -13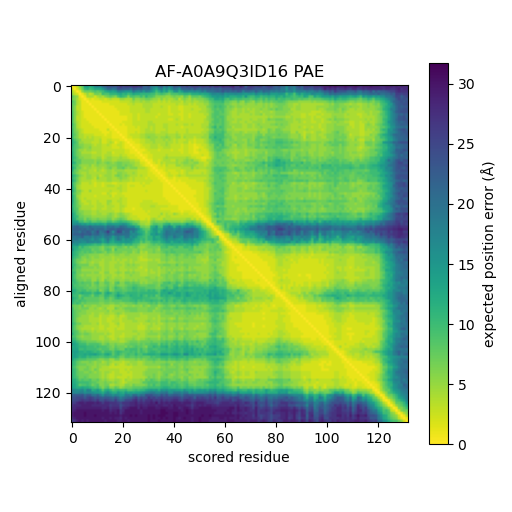.124 1.00 89.19 85 ASP A CA 1
ATOM 693 C C . ASP A 1 85 ? 9.933 7.827 -13.523 1.00 89.19 85 ASP A C 1
ATOM 695 O O . ASP A 1 85 ? 8.756 8.097 -13.759 1.00 89.19 85 ASP A O 1
ATOM 699 N N . ASP A 1 86 ? 10.385 6.571 -13.525 1.00 90.38 86 ASP A N 1
ATOM 700 C CA . ASP A 1 86 ? 9.614 5.384 -13.914 1.00 90.38 86 ASP A CA 1
ATOM 701 C C . ASP A 1 86 ? 9.227 4.470 -12.734 1.00 90.38 86 ASP A C 1
ATOM 703 O O . ASP A 1 86 ? 8.663 3.393 -12.934 1.00 90.38 86 ASP A O 1
ATOM 707 N N . TRP A 1 87 ? 9.466 4.897 -11.488 1.00 90.94 87 TRP A N 1
ATOM 708 C CA . TRP A 1 87 ? 9.185 4.114 -10.272 1.00 90.94 87 TRP A CA 1
ATOM 709 C C . TRP A 1 87 ? 7.739 3.624 -10.155 1.00 90.94 87 TRP A C 1
ATOM 711 O O . TRP A 1 87 ? 7.484 2.524 -9.667 1.00 90.94 87 TRP A O 1
ATOM 721 N N . ASN A 1 88 ? 6.777 4.405 -10.644 1.00 89.50 88 ASN A N 1
ATOM 722 C CA . ASN A 1 88 ? 5.362 4.045 -10.657 1.00 89.50 88 ASN A CA 1
ATOM 723 C C . ASN A 1 88 ? 5.064 2.842 -11.569 1.00 89.50 88 ASN A C 1
ATOM 725 O O . ASN A 1 88 ? 4.079 2.142 -11.340 1.00 89.50 88 ASN A O 1
ATOM 729 N N . THR A 1 89 ? 5.903 2.597 -12.579 1.00 90.12 89 THR A N 1
ATOM 730 C CA . THR A 1 89 ? 5.807 1.439 -13.483 1.00 90.12 89 THR A CA 1
ATOM 731 C C . THR A 1 89 ? 6.285 0.160 -12.798 1.00 90.12 89 THR A C 1
ATOM 733 O O . THR A 1 89 ? 5.714 -0.906 -13.017 1.00 90.12 89 THR A O 1
ATOM 736 N N . TRP A 1 90 ? 7.286 0.274 -11.922 1.00 90.75 90 TRP A N 1
ATOM 737 C CA . TRP A 1 90 ? 7.867 -0.848 -11.178 1.00 90.75 90 TRP A CA 1
ATOM 738 C C . TRP A 1 90 ? 7.119 -1.181 -9.887 1.00 90.75 90 TRP A C 1
ATOM 740 O O . TRP A 1 90 ? 7.185 -2.315 -9.413 1.00 90.75 90 TRP A O 1
ATOM 750 N N . LEU A 1 91 ? 6.366 -0.225 -9.334 1.00 90.81 91 LEU A N 1
ATOM 751 C CA . LEU A 1 91 ? 5.650 -0.390 -8.069 1.00 90.81 91 LEU A CA 1
ATOM 752 C C . LEU A 1 91 ? 4.741 -1.639 -8.012 1.00 90.81 91 LEU A C 1
ATOM 754 O O . LEU A 1 91 ? 4.796 -2.331 -6.998 1.00 90.81 91 LEU A O 1
ATOM 758 N N . PRO A 1 92 ? 3.959 -2.001 -9.053 1.00 90.62 92 PRO A N 1
ATOM 759 C CA . PRO A 1 92 ? 3.148 -3.221 -9.016 1.00 90.62 92 PRO A CA 1
ATOM 760 C C . PRO A 1 92 ? 3.982 -4.506 -8.906 1.00 90.62 92 PRO A C 1
ATOM 762 O O . PRO A 1 92 ? 3.566 -5.450 -8.237 1.00 90.62 92 PRO A O 1
ATOM 765 N N . LEU A 1 93 ? 5.159 -4.549 -9.543 1.00 90.38 93 LEU A N 1
ATOM 766 C CA . LEU A 1 93 ? 6.072 -5.693 -9.455 1.00 90.38 93 LEU A CA 1
ATOM 767 C C . LEU A 1 93 ? 6.759 -5.753 -8.087 1.00 90.38 93 LEU A C 1
ATOM 769 O O . LEU A 1 93 ? 6.882 -6.836 -7.519 1.00 90.38 93 LEU A O 1
ATOM 773 N N . ALA A 1 94 ? 7.126 -4.598 -7.527 1.00 91.50 94 ALA A N 1
ATOM 774 C CA . ALA A 1 94 ? 7.649 -4.499 -6.167 1.00 91.50 94 ALA A CA 1
ATOM 775 C C . ALA A 1 94 ? 6.618 -4.993 -5.133 1.00 91.50 94 ALA A C 1
ATOM 777 O O . ALA A 1 94 ? 6.931 -5.841 -4.299 1.00 91.50 94 ALA A O 1
ATOM 778 N N . GLU A 1 95 ? 5.366 -4.523 -5.232 1.00 91.06 95 GLU A N 1
ATOM 779 C CA . GLU A 1 95 ? 4.241 -4.968 -4.396 1.00 91.06 95 GLU A CA 1
ATOM 780 C C . GLU A 1 95 ? 4.045 -6.485 -4.505 1.00 91.06 95 GLU A C 1
ATOM 782 O O . GLU A 1 95 ? 3.947 -7.173 -3.487 1.00 91.06 95 GLU A O 1
ATOM 787 N N . PHE A 1 96 ? 4.031 -7.024 -5.727 1.00 89.94 96 PHE A N 1
ATOM 788 C CA . PHE A 1 96 ? 3.880 -8.459 -5.951 1.00 89.94 96 PHE A CA 1
ATOM 789 C C . PHE A 1 96 ? 5.029 -9.267 -5.335 1.00 89.94 96 PHE A C 1
ATOM 791 O O . PHE A 1 96 ? 4.775 -10.245 -4.635 1.00 89.94 96 PHE A O 1
ATOM 798 N N . SER A 1 97 ? 6.279 -8.838 -5.535 1.00 89.12 97 SER A N 1
ATOM 799 C CA . SER A 1 97 ? 7.460 -9.495 -4.965 1.00 89.12 97 SER A CA 1
ATOM 800 C C . SER A 1 97 ? 7.392 -9.54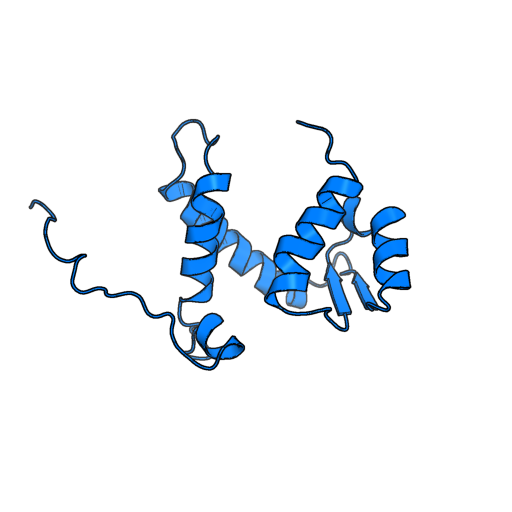5 -3.439 1.00 89.12 97 SER A C 1
ATOM 802 O O . SER A 1 97 ? 7.620 -10.599 -2.848 1.00 89.12 97 SER A O 1
ATOM 804 N N . CYS A 1 98 ? 7.037 -8.430 -2.795 1.00 88.81 98 CYS A N 1
ATOM 805 C CA . CYS A 1 98 ? 6.860 -8.371 -1.345 1.00 88.81 98 CYS A CA 1
ATOM 806 C C . CYS A 1 98 ? 5.726 -9.289 -0.874 1.00 88.81 98 CYS A C 1
ATOM 808 O O . CYS A 1 98 ? 5.910 -10.062 0.064 1.00 88.81 98 CYS A O 1
ATOM 810 N N . ASN A 1 99 ? 4.572 -9.247 -1.544 1.00 90.25 99 ASN A N 1
ATOM 811 C CA . ASN A 1 99 ? 3.405 -10.048 -1.173 1.00 90.25 99 ASN A CA 1
ATOM 812 C C . ASN A 1 99 ? 3.614 -11.553 -1.383 1.00 90.25 99 ASN A C 1
ATOM 814 O O . ASN A 1 99 ? 2.960 -12.344 -0.708 1.00 90.25 99 ASN A O 1
ATOM 818 N N . ASN A 1 100 ? 4.503 -11.949 -2.295 1.00 89.94 100 ASN A N 1
ATOM 819 C CA . ASN A 1 100 ? 4.817 -13.349 -2.573 1.00 89.94 100 ASN A CA 1
ATOM 820 C C . ASN A 1 100 ? 6.058 -13.872 -1.825 1.00 89.94 100 ASN A C 1
ATOM 822 O O . ASN A 1 100 ? 6.417 -15.036 -1.968 1.00 89.94 100 ASN A O 1
ATOM 826 N N . SER A 1 101 ? 6.733 -13.032 -1.039 1.00 87.88 101 SER A N 1
ATOM 827 C CA . SER A 1 101 ? 7.900 -13.452 -0.260 1.00 87.88 101 SER A CA 1
ATOM 828 C C . SER A 1 101 ? 7.476 -14.023 1.088 1.00 87.88 101 SER A C 1
ATOM 830 O O . SER A 1 101 ? 6.690 -13.407 1.812 1.00 87.88 101 SER A O 1
ATOM 832 N N . ASP A 1 102 ? 8.026 -15.179 1.455 1.00 86.75 102 ASP A N 1
ATOM 833 C CA . ASP A 1 102 ? 7.749 -15.792 2.751 1.00 86.75 102 ASP A CA 1
ATOM 834 C C . ASP A 1 102 ? 8.260 -14.931 3.903 1.00 86.75 102 ASP A C 1
ATOM 836 O O . ASP A 1 102 ? 9.424 -14.517 3.945 1.00 86.75 102 ASP A O 1
ATOM 840 N N . HIS A 1 103 ? 7.399 -14.705 4.895 1.00 83.81 103 HIS A N 1
ATOM 841 C CA . HIS A 1 103 ? 7.823 -14.027 6.108 1.00 83.81 103 HIS A CA 1
ATOM 842 C C . HIS A 1 103 ? 8.598 -14.988 7.018 1.00 83.81 103 HIS A C 1
ATOM 844 O O . HIS A 1 103 ? 8.208 -16.138 7.232 1.00 83.81 103 HIS A O 1
ATOM 850 N N . SER A 1 104 ? 9.698 -14.518 7.608 1.00 83.00 104 SER A N 1
ATOM 851 C CA . SER A 1 104 ? 10.612 -15.371 8.380 1.00 8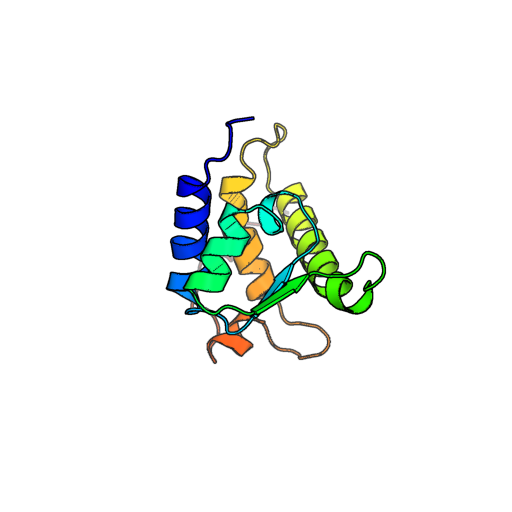3.00 104 SER A CA 1
ATOM 852 C C . SER A 1 104 ? 9.958 -16.032 9.601 1.00 83.00 104 SER A C 1
ATOM 854 O O . SER A 1 104 ? 10.364 -17.143 9.960 1.00 83.00 104 SER A O 1
ATOM 856 N N . SER A 1 105 ? 8.959 -15.373 10.202 1.00 82.88 105 SER A N 1
ATOM 857 C CA . SER A 1 105 ? 8.214 -15.830 11.380 1.00 82.88 105 SER A CA 1
ATOM 858 C C . SER A 1 105 ? 7.037 -16.751 11.046 1.00 82.88 105 SER A C 1
ATOM 860 O O . SER A 1 105 ? 6.854 -17.751 11.733 1.00 82.88 105 SER A O 1
ATOM 862 N N . THR A 1 106 ? 6.256 -16.449 10.004 1.00 83.44 106 THR A N 1
ATOM 863 C CA . THR A 1 106 ? 5.060 -17.226 9.623 1.00 83.44 106 THR A CA 1
ATOM 864 C C . THR A 1 106 ? 5.370 -18.366 8.657 1.00 83.44 106 THR A C 1
ATOM 866 O O . THR A 1 106 ? 4.556 -19.275 8.527 1.00 83.44 106 THR A O 1
ATOM 869 N N . LYS A 1 107 ? 6.533 -18.331 7.986 1.00 88.31 107 LYS A N 1
ATOM 870 C CA . LYS A 1 107 ? 6.923 -19.261 6.907 1.00 88.31 107 LYS A CA 1
ATOM 871 C C . LYS A 1 107 ? 5.901 -19.328 5.768 1.00 88.31 107 LYS A C 1
ATOM 873 O O . LYS A 1 107 ? 5.797 -20.346 5.095 1.00 88.31 107 LYS A O 1
ATOM 878 N N . GLN A 1 108 ? 5.131 -18.257 5.597 1.00 88.62 108 GLN A N 1
ATOM 879 C CA . GLN A 1 108 ? 4.101 -18.127 4.577 1.00 88.62 108 GLN A CA 1
ATOM 880 C C . GLN A 1 108 ? 4.163 -16.730 3.975 1.00 88.62 108 GLN A C 1
ATOM 882 O O . GLN A 1 108 ? 4.442 -15.750 4.681 1.00 88.62 108 GLN A O 1
ATOM 887 N N . SER A 1 109 ? 3.858 -16.638 2.686 1.00 90.56 109 SER A N 1
ATOM 888 C CA . SER A 1 109 ? 3.695 -15.365 2.002 1.00 90.56 109 SER A CA 1
ATOM 889 C C . SER A 1 109 ? 2.382 -14.676 2.416 1.00 90.56 109 SER A C 1
ATOM 891 O O . SER A 1 109 ? 1.366 -15.340 2.677 1.00 90.56 109 SER A O 1
ATOM 893 N N . PRO A 1 110 ? 2.351 -13.331 2.467 1.00 90.44 110 PRO A N 1
ATOM 894 C CA . PRO A 1 110 ? 1.105 -12.581 2.613 1.00 90.44 110 PRO A CA 1
ATOM 895 C C . PRO A 1 110 ? 0.050 -12.970 1.568 1.00 90.44 110 PRO A C 1
ATOM 897 O O 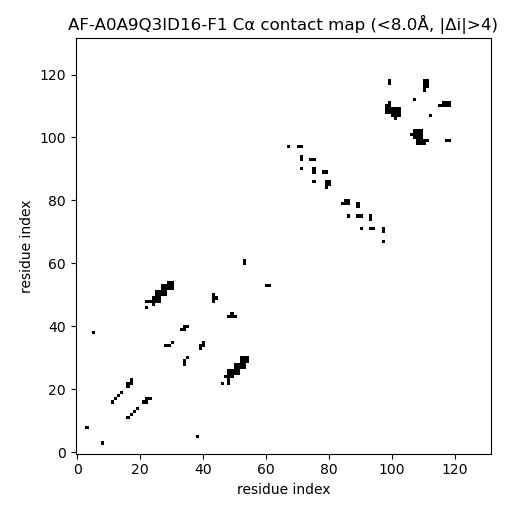. PRO A 1 110 ? -1.131 -13.072 1.895 1.00 90.44 110 PRO A O 1
ATOM 900 N N . PHE A 1 111 ? 0.467 -13.248 0.330 1.00 90.56 111 PHE A N 1
ATOM 901 C CA . PHE A 1 111 ? -0.421 -13.703 -0.736 1.00 90.56 111 PHE A CA 1
ATOM 902 C C . PHE A 1 111 ? -1.115 -15.020 -0.367 1.00 90.56 111 PHE A C 1
ATOM 904 O O . PHE A 1 111 ? -2.344 -15.098 -0.424 1.00 90.56 111 PHE A O 1
ATOM 911 N N . PHE A 1 112 ? -0.357 -16.025 0.077 1.00 91.12 112 PHE A N 1
ATOM 912 C CA . PHE A 1 112 ? -0.927 -17.295 0.524 1.00 91.12 112 PHE A CA 1
ATOM 913 C C . PHE A 1 112 ? -1.854 -17.096 1.726 1.00 91.12 112 PHE A C 1
ATOM 915 O O . PHE A 1 112 ? -2.944 -17.659 1.774 1.00 91.12 112 PHE A O 1
ATOM 922 N N . THR A 1 113 ? -1.464 -16.237 2.667 1.00 91.00 113 THR A N 1
ATOM 923 C CA . THR A 1 113 ? -2.262 -15.934 3.865 1.00 91.00 113 THR A CA 1
ATOM 924 C C . THR A 1 113 ? -3.628 -15.339 3.516 1.00 91.00 113 THR A C 1
ATOM 926 O O . THR A 1 113 ? -4.631 -15.682 4.137 1.00 91.00 113 THR A O 1
ATOM 929 N N . VAL A 1 114 ? -3.681 -14.452 2.518 1.00 89.44 114 VAL A N 1
ATOM 930 C CA . VAL A 1 114 ? -4.916 -13.766 2.112 1.00 89.44 114 VAL A CA 1
ATOM 931 C C . VAL A 1 114 ? -5.779 -14.630 1.191 1.00 89.44 114 VAL A C 1
ATOM 933 O O . VAL A 1 114 ? -6.999 -14.651 1.341 1.00 89.44 114 VAL A O 1
ATOM 936 N N . TYR A 1 115 ? -5.172 -15.338 0.235 1.00 89.56 115 TYR A N 1
ATOM 937 C CA . TYR A 1 115 ? -5.906 -16.026 -0.835 1.00 89.56 115 TYR A CA 1
ATOM 938 C C . TYR A 1 115 ? -5.971 -17.551 -0.684 1.00 89.56 115 TYR A C 1
ATOM 940 O O . TYR A 1 115 ? -6.690 -18.201 -1.444 1.00 89.56 115 TYR A O 1
ATOM 948 N N . GLY A 1 116 ? -5.227 -18.136 0.258 1.00 91.25 116 GLY A N 1
ATOM 949 C CA . GLY A 1 116 ? -5.165 -19.583 0.493 1.00 91.25 116 GLY A CA 1
ATOM 950 C C . GLY A 1 116 ? -4.505 -20.384 -0.635 1.00 91.25 116 GLY A C 1
ATOM 951 O O . GLY A 1 116 ? -4.697 -21.596 -0.719 1.00 91.25 116 GLY A O 1
ATOM 952 N N . ARG A 1 117 ? -3.782 -19.718 -1.539 1.00 89.81 117 ARG A N 1
ATOM 953 C CA . ARG A 1 117 ? -3.079 -20.322 -2.677 1.00 89.81 117 ARG A CA 1
ATOM 954 C C . ARG A 1 117 ? -1.863 -19.489 -3.039 1.00 89.81 117 ARG A C 1
ATOM 956 O O . ARG A 1 117 ? -1.884 -18.281 -2.821 1.00 89.81 117 ARG A O 1
ATOM 963 N N . ASP A 1 118 ? -0.878 -20.107 -3.668 1.00 89.00 118 ASP A N 1
ATOM 964 C CA . ASP A 1 118 ? 0.246 -19.393 -4.269 1.00 89.00 118 ASP A CA 1
ATOM 965 C C . ASP A 1 118 ? -0.145 -18.784 -5.624 1.00 89.00 118 ASP A C 1
ATOM 967 O O . ASP A 1 118 ? -1.067 -19.272 -6.297 1.00 89.00 118 ASP A O 1
ATOM 971 N N . PRO A 1 119 ? 0.506 -17.688 -6.043 1.00 87.12 119 PRO A N 1
ATOM 972 C CA . PRO A 1 119 ? 0.278 -17.130 -7.362 1.00 87.12 119 PRO A CA 1
ATOM 973 C C . PRO A 1 119 ? 0.794 -18.100 -8.426 1.00 87.12 119 PRO A C 1
ATOM 975 O O . PRO A 1 119 ? 1.918 -18.591 -8.367 1.00 87.12 119 PRO A O 1
ATOM 978 N N . HIS A 1 120 ? -0.036 -18.358 -9.432 1.00 82.88 120 HIS A N 1
ATOM 979 C CA . HIS A 1 120 ? 0.329 -19.224 -10.542 1.00 82.88 120 HIS A CA 1
ATOM 980 C C . HIS A 1 120 ? 1.105 -18.422 -11.590 1.00 82.88 120 HIS A C 1
ATOM 982 O O . HIS A 1 120 ? 0.516 -17.641 -12.340 1.00 82.88 120 HIS A O 1
ATOM 988 N N . PHE A 1 121 ? 2.415 -18.629 -11.666 1.00 72.81 121 PHE A N 1
ATOM 989 C CA . PHE A 1 121 ? 3.235 -18.179 -12.784 1.00 72.81 121 PHE A CA 1
ATOM 990 C C . PHE A 1 121 ? 4.185 -19.308 -13.186 1.00 72.81 121 PHE A C 1
ATOM 992 O O . PHE A 1 121 ? 4.883 -19.872 -12.347 1.00 72.81 121 PHE A O 1
ATOM 999 N N . ASP A 1 122 ? 4.168 -19.671 -14.468 1.00 61.16 122 ASP A N 1
ATOM 1000 C CA . ASP A 1 122 ? 5.026 -20.726 -15.005 1.00 61.16 122 ASP A CA 1
ATOM 1001 C C . ASP A 1 122 ? 6.481 -20.239 -14.990 1.00 61.16 122 ASP A C 1
ATOM 1003 O O . ASP A 1 122 ? 6.904 -19.440 -15.827 1.00 61.16 122 ASP A O 1
ATOM 1007 N N . SER A 1 123 ? 7.263 -20.693 -14.012 1.00 53.19 123 SER A N 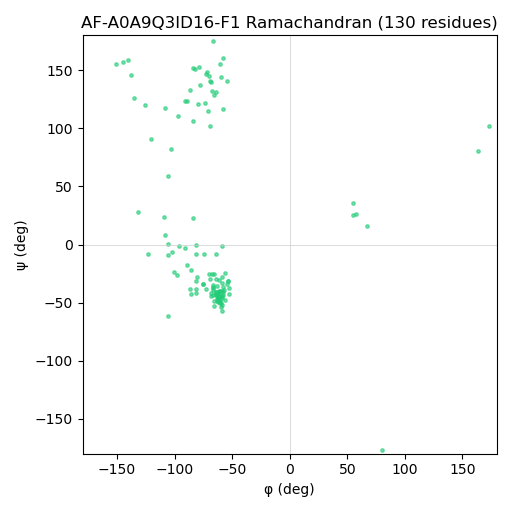1
ATOM 1008 C CA . SER A 1 123 ? 8.691 -20.367 -13.896 1.00 53.19 123 SER A CA 1
ATOM 1009 C C . SER A 1 123 ? 9.561 -21.117 -14.914 1.00 53.19 123 SER A C 1
ATOM 1011 O O . SER A 1 123 ? 10.738 -20.791 -15.078 1.00 53.19 123 SER A O 1
ATOM 1013 N N . ALA A 1 124 ? 8.984 -22.074 -15.650 1.00 48.53 124 ALA A N 1
ATOM 1014 C CA . ALA A 1 124 ? 9.671 -22.935 -16.613 1.00 48.53 124 ALA A CA 1
ATOM 1015 C C . ALA A 1 124 ? 10.286 -22.199 -17.825 1.00 48.53 124 ALA A C 1
ATOM 1017 O O . ALA A 1 124 ? 11.034 -22.810 -18.583 1.00 48.53 124 ALA A O 1
ATOM 1018 N N . HIS A 1 125 ? 10.027 -20.899 -18.003 1.00 48.03 125 HIS A N 1
ATOM 1019 C CA . HIS A 1 125 ? 10.610 -20.089 -19.081 1.00 48.03 125 HIS A CA 1
ATOM 1020 C C . HIS A 1 125 ? 11.711 -19.105 -18.635 1.00 48.03 125 HIS A C 1
ATOM 1022 O O . HIS A 1 125 ? 12.257 -18.408 -19.485 1.00 48.03 125 HIS A O 1
ATOM 1028 N N . ILE A 1 126 ? 12.075 -19.039 -17.343 1.00 47.97 126 ILE A N 1
ATOM 1029 C CA . ILE A 1 126 ? 13.060 -18.058 -16.816 1.00 47.97 126 ILE A CA 1
ATOM 1030 C C . ILE A 1 126 ? 14.390 -18.730 -16.417 1.00 47.97 126 ILE A C 1
ATOM 1032 O O . ILE A 1 126 ? 15.166 -18.221 -15.616 1.00 47.97 126 ILE A O 1
ATOM 1036 N N . THR A 1 127 ? 14.704 -19.893 -16.984 1.00 45.19 127 THR A N 1
ATOM 1037 C CA . THR A 1 127 ? 16.060 -20.460 -16.915 1.00 45.19 127 THR A CA 1
ATOM 1038 C C . THR A 1 127 ? 16.603 -20.639 -18.319 1.00 45.19 127 THR A C 1
ATOM 1040 O O . THR A 1 127 ? 16.389 -21.678 -18.930 1.00 45.19 127 THR A O 1
ATOM 1043 N N . GLN A 1 128 ? 17.284 -19.605 -18.816 1.00 47.78 128 GLN A N 1
ATOM 1044 C CA . GLN A 1 128 ? 18.534 -19.679 -19.582 1.00 47.78 128 GLN A CA 1
ATOM 1045 C C . GLN A 1 128 ? 18.877 -18.278 -20.092 1.00 47.78 128 GLN A C 1
ATOM 1047 O O . GLN A 1 128 ? 18.222 -17.765 -20.990 1.00 47.78 128 GLN A O 1
ATOM 1052 N N . ASP A 1 129 ? 19.822 -17.630 -19.407 1.00 44.09 129 ASP A N 1
ATOM 1053 C CA . ASP A 1 129 ? 20.996 -16.976 -20.006 1.00 44.09 129 ASP A CA 1
ATOM 1054 C C . ASP A 1 129 ? 21.616 -16.018 -18.981 1.00 44.09 129 ASP A C 1
ATOM 1056 O O . ASP A 1 129 ? 21.410 -14.806 -18.984 1.00 44.09 129 ASP A O 1
ATOM 1060 N N . THR A 1 130 ? 22.395 -16.587 -18.060 1.00 34.12 130 THR A N 1
ATOM 1061 C CA . THR A 1 130 ? 23.438 -15.842 -17.349 1.00 34.12 130 THR A CA 1
ATOM 1062 C C . THR A 1 130 ? 24.749 -16.134 -18.079 1.00 34.12 130 THR A C 1
ATOM 1064 O O . THR A 1 130 ? 25.193 -17.284 -18.033 1.00 34.12 130 THR A O 1
ATOM 1067 N N . PRO A 1 131 ? 25.367 -15.167 -18.781 1.00 42.59 131 PRO A N 1
ATOM 1068 C CA . PRO A 1 131 ? 26.714 -15.354 -19.295 1.00 42.59 131 PRO A CA 1
ATOM 1069 C C . PRO A 1 131 ? 27.703 -15.376 -18.124 1.00 42.59 131 PRO A C 1
ATOM 1071 O O . PRO A 1 131 ? 27.543 -14.627 -17.157 1.00 42.59 131 PRO A O 1
ATOM 1074 N N . ALA A 1 132 ? 28.684 -16.271 -18.234 1.00 44.56 132 ALA A N 1
ATOM 1075 C CA . ALA A 1 132 ? 29.842 -16.380 -17.352 1.00 44.56 132 ALA A CA 1
ATOM 1076 C C . ALA A 1 132 ? 30.762 -15.151 -17.419 1.00 44.56 132 ALA A C 1
ATOM 1078 O O . ALA A 1 132 ? 30.778 -14.480 -18.478 1.00 44.56 132 ALA A O 1
#

Solvent-accessible surface area (backbone atoms only — not comparable to full-atom values): 8179 Å² total; per-residue (Å²): 131,83,84,82,47,72,68,58,51,51,49,49,43,44,62,66,43,34,73,74,73,45,83,59,69,55,49,76,42,63,77,49,72,67,66,65,27,71,68,48,47,52,51,30,58,76,70,64,30,44,76,48,63,53,57,103,80,45,62,79,74,43,47,62,56,52,51,51,49,52,51,41,50,55,47,44,69,72,72,37,51,97,82,61,80,49,44,80,74,47,44,64,58,38,52,48,51,58,33,64,39,63,36,92,88,75,74,43,20,57,43,32,73,75,69,77,45,76,87,90,68,85,66,88,78,77,78,85,85,80,83,132

InterPro domains:
  IPR001584 Integrase, catalytic core [PS50994] (1-118)
  IPR012337 Ribonuclease H-like superfamily [SSF53098] (2-112)
  IPR036397 Ribonuclease H superfamily [G3DSA:3.30.420.10] (1-131)

Secondary structure (DSSP, 8-state):
-----HHHHHHHHIIIIIHHH---SEEEE---TTTTSHHHHHHHHHTT-EEEEPPTT-HHHHHHHHHHHHHHHHHHHHHS-TTS--HHHHHHHHHHHHHTSPPTTTSS-HHHHHHSS-----GGGS------